Protein AF-A0A101M9Q7-F1 (afdb_monomer_lite)

Foldseek 3Di:
DVLVCQCVFFDAQQAGFPDGPVCVVVVDDGKAALLVLLVSLVVCLVVVVPVSVCSHCCRHVVLQCDPPRPLHDVADKGIAHSNRHQDPPPPIRSHDPSNCSCVVCCCCRPVND

pLDDT: mean 95.84, std 3.24, range [70.75, 98.31]

Secondary structure (DSSP, 8-state):
--HHHHHHHHEETTEEBSS-GGGGGGT---EE-HHHHHHHHHHHHHTT-HHHHHHHIIIIIHHHH-TTSTT--SS--S-EETTSSBTTGGG--SS-GGG-HHHHHHIIIII--

Sequence (113 aa):
MVMSALSRELFVPAGALAFSNTSVSAGFTQIISPFASGYHLKAAFYSNDSQTAKHLLYSMWNSMSDPHNANYTGCFWETLTSDGLPGLGDGTSMCHAWSSGPTAELSRNVLGI

InterPro domains:
  IPR008928 Six-hairpin glycosidase superfamily [SSF48208] (4-113)
  IPR012341 Six-hairpin glycosidase-like superfamily [G3DSA:1.50.10.10] (2-109)

Radius of gyration: 13.66 Å; chains: 1; bounding box: 29×37×32 Å

Organism: Penicillium freii (NCBI:txid48697)

Structure (mmCIF, N/CA/C/O backbone):
data_AF-A0A101M9Q7-F1
#
_entry.id   AF-A0A101M9Q7-F1
#
loop_
_atom_site.group_PDB
_atom_site.id
_atom_site.type_symbol
_atom_site.label_atom_id
_atom_site.label_alt_id
_atom_site.label_comp_id
_atom_site.label_asym_id
_atom_site.label_entity_id
_atom_site.label_seq_id
_atom_site.pdbx_PDB_ins_code
_atom_site.Cartn_x
_atom_site.Cartn_y
_atom_site.Cartn_z
_atom_site.occupancy
_atom_site.B_iso_or_equiv
_atom_site.auth_seq_id
_atom_site.auth_comp_id
_atom_site.auth_asym_id
_atom_site.auth_atom_id
_atom_site.pdbx_PDB_model_num
ATOM 1 N N . MET A 1 1 ? -11.137 -14.882 12.174 1.00 70.75 1 MET A N 1
ATOM 2 C CA . MET A 1 1 ? -11.273 -16.029 11.249 1.00 70.75 1 MET A CA 1
ATOM 3 C C . MET A 1 1 ? -10.832 -15.649 9.832 1.00 70.75 1 MET A C 1
ATOM 5 O O . MET A 1 1 ? -9.918 -16.297 9.351 1.00 70.75 1 MET A O 1
ATOM 9 N N . VAL A 1 2 ? -11.350 -14.572 9.210 1.00 86.44 2 VAL A N 1
ATOM 10 C CA . VAL A 1 2 ? -10.830 -14.071 7.908 1.00 86.44 2 VAL A CA 1
ATOM 11 C C . VAL A 1 2 ? -9.621 -13.137 8.058 1.00 86.44 2 VAL A C 1
ATOM 13 O O . VAL A 1 2 ? -8.576 -13.444 7.503 1.00 86.44 2 VAL A O 1
ATOM 16 N N . MET A 1 3 ? -9.702 -12.058 8.853 1.00 86.06 3 MET A N 1
ATOM 17 C CA . MET A 1 3 ? -8.572 -11.114 9.028 1.00 86.06 3 MET A CA 1
ATOM 18 C C . MET A 1 3 ? -7.295 -11.818 9.507 1.00 86.06 3 MET A C 1
ATOM 20 O O . MET A 1 3 ? -6.238 -11.676 8.912 1.00 86.06 3 MET A O 1
ATOM 24 N N . SER A 1 4 ? -7.430 -12.710 10.492 1.00 87.50 4 SER A N 1
ATOM 25 C CA . SER A 1 4 ? -6.341 -13.566 10.977 1.00 87.50 4 SER A CA 1
ATOM 26 C C . SER A 1 4 ? -5.705 -14.445 9.892 1.00 87.50 4 SER A C 1
ATOM 28 O O . SER A 1 4 ? -4.519 -14.745 9.969 1.00 87.50 4 SER A O 1
ATOM 30 N N . ALA A 1 5 ? -6.485 -14.898 8.905 1.00 93.81 5 ALA A N 1
ATOM 31 C CA . ALA A 1 5 ? -5.953 -15.659 7.780 1.00 93.81 5 ALA A CA 1
ATOM 32 C C . ALA A 1 5 ? -5.227 -14.735 6.794 1.00 93.81 5 ALA A C 1
ATOM 34 O O . ALA A 1 5 ? -4.135 -15.076 6.364 1.00 93.81 5 ALA A O 1
ATOM 35 N N . LEU A 1 6 ? -5.770 -13.547 6.501 1.00 94.44 6 LEU A N 1
ATOM 36 C CA . LEU A 1 6 ? -5.095 -12.561 5.650 1.00 94.44 6 LEU A CA 1
ATOM 37 C C . LEU A 1 6 ? -3.734 -12.162 6.232 1.00 94.44 6 LEU A C 1
ATOM 39 O O . LEU A 1 6 ? -2.739 -12.202 5.517 1.00 94.44 6 LEU A O 1
ATOM 43 N N . SER A 1 7 ? -3.660 -11.857 7.531 1.00 93.69 7 SER A N 1
ATOM 44 C CA . SER A 1 7 ? -2.389 -11.529 8.185 1.00 93.69 7 SER A CA 1
ATOM 45 C C . SER A 1 7 ? -1.391 -12.685 8.122 1.00 93.69 7 SER A C 1
ATOM 47 O O . SER A 1 7 ? -0.207 -12.461 7.909 1.00 93.69 7 SER A O 1
ATOM 49 N N . ARG A 1 8 ? -1.850 -13.931 8.286 1.00 94.69 8 ARG A N 1
ATOM 50 C CA . ARG A 1 8 ? -0.969 -15.105 8.266 1.00 94.69 8 ARG A CA 1
ATOM 51 C C . ARG A 1 8 ? -0.461 -15.448 6.866 1.00 94.69 8 ARG A C 1
ATOM 53 O O . ARG A 1 8 ? 0.688 -15.841 6.726 1.00 94.69 8 ARG A O 1
ATOM 60 N N . GLU A 1 9 ? -1.326 -15.360 5.861 1.00 96.12 9 GLU A N 1
ATOM 61 C CA . GLU A 1 9 ? -1.046 -15.872 4.514 1.00 96.12 9 GLU A CA 1
ATOM 62 C C . GLU A 1 9 ? -0.496 -14.808 3.558 1.00 96.12 9 GLU A C 1
ATOM 64 O O . GLU A 1 9 ? 0.116 -15.163 2.551 1.00 96.12 9 GLU A O 1
ATOM 69 N N . LEU A 1 10 ? -0.754 -13.521 3.825 1.00 97.38 10 LEU A N 1
ATOM 70 C CA . LEU A 1 10 ? -0.456 -12.435 2.886 1.00 97.38 10 LEU A CA 1
ATOM 71 C C . LEU A 1 10 ? 0.592 -11.449 3.395 1.00 97.38 10 LEU A C 1
ATOM 73 O O . LEU A 1 10 ? 1.175 -10.741 2.575 1.00 97.38 10 LEU A O 1
ATOM 77 N N . PHE A 1 11 ? 0.818 -11.339 4.709 1.00 97.19 11 PHE A N 1
ATOM 78 C CA . PHE A 1 11 ? 1.767 -10.349 5.215 1.00 97.19 11 PHE A CA 1
ATOM 79 C C . PHE A 1 11 ? 3.199 -10.697 4.828 1.00 97.19 11 PHE A C 1
ATOM 81 O O . PHE A 1 11 ? 3.681 -11.813 5.015 1.00 97.19 11 PHE A O 1
ATOM 88 N N . VAL A 1 12 ? 3.882 -9.673 4.341 1.00 96.62 12 VAL A N 1
ATOM 89 C CA . VAL A 1 12 ? 5.309 -9.647 4.038 1.00 96.62 12 VAL A CA 1
ATOM 90 C C . VAL A 1 12 ? 5.904 -8.380 4.659 1.00 96.62 12 VAL A C 1
ATOM 92 O O . VAL A 1 12 ? 5.149 -7.462 4.996 1.00 96.62 12 VAL A O 1
ATOM 95 N N . PRO A 1 13 ? 7.235 -8.276 4.827 1.00 96.62 13 PRO A N 1
ATOM 96 C CA . PRO A 1 13 ? 7.845 -7.102 5.454 1.00 96.62 13 PRO A CA 1
ATOM 97 C C . PRO A 1 13 ? 7.464 -5.766 4.803 1.00 96.62 13 PRO A C 1
ATOM 99 O O . PRO A 1 13 ? 7.358 -4.767 5.507 1.00 96.62 13 PRO A O 1
ATOM 102 N N . ALA A 1 14 ? 7.218 -5.755 3.489 1.00 96.69 14 ALA A N 1
ATOM 103 C CA . ALA A 1 14 ? 6.846 -4.560 2.733 1.00 96.69 14 ALA A CA 1
ATOM 104 C C . ALA A 1 14 ? 5.327 -4.318 2.607 1.00 96.69 14 ALA A C 1
ATOM 106 O O . ALA A 1 14 ? 4.919 -3.383 1.919 1.00 96.69 14 ALA A O 1
ATOM 107 N N . GLY A 1 15 ? 4.464 -5.150 3.206 1.00 97.06 15 GLY A N 1
ATOM 108 C CA . GLY A 1 15 ? 3.012 -4.982 3.080 1.00 97.06 15 GLY A CA 1
ATOM 109 C C . GLY A 1 15 ? 2.202 -6.267 3.159 1.00 97.06 15 GLY A C 1
ATOM 110 O O . GLY A 1 15 ? 2.432 -7.134 4.004 1.00 97.06 15 GLY A O 1
ATOM 111 N N . ALA A 1 16 ? 1.207 -6.363 2.278 1.00 97.62 16 ALA A N 1
ATOM 112 C CA . ALA A 1 16 ? 0.370 -7.541 2.111 1.00 97.62 16 ALA A CA 1
ATOM 113 C C . ALA A 1 16 ? 0.250 -7.896 0.626 1.00 97.62 16 ALA A C 1
ATOM 115 O O . ALA A 1 16 ? -0.077 -7.046 -0.205 1.00 97.62 16 ALA A O 1
ATOM 116 N N . LEU A 1 17 ? 0.511 -9.156 0.299 1.00 97.88 17 LEU A N 1
ATOM 117 C CA . LEU A 1 17 ? 0.364 -9.688 -1.048 1.00 97.88 17 LEU A CA 1
ATOM 118 C C . LEU A 1 17 ? -1.107 -9.669 -1.481 1.00 97.88 17 LEU A C 1
ATOM 120 O O . LEU A 1 17 ? -2.012 -9.890 -0.676 1.00 97.88 17 LEU A O 1
ATOM 124 N N . ALA A 1 18 ? -1.348 -9.448 -2.772 1.00 96.88 18 ALA A N 1
ATOM 125 C CA . ALA A 1 18 ? -2.686 -9.522 -3.357 1.00 96.88 18 ALA A CA 1
ATOM 126 C C . ALA A 1 18 ? -3.246 -10.957 -3.340 1.00 96.88 18 ALA A C 1
ATOM 128 O O . ALA A 1 18 ? -4.456 -11.155 -3.233 1.00 96.88 18 ALA A O 1
ATOM 129 N N . PHE A 1 19 ? -2.359 -11.953 -3.420 1.00 96.69 19 PHE A N 1
ATOM 130 C CA . PHE A 1 19 ? -2.676 -13.378 -3.400 1.00 96.69 19 PHE A CA 1
ATOM 131 C C . PHE A 1 19 ? -1.662 -14.122 -2.529 1.00 96.69 19 PHE A C 1
ATOM 133 O O . PHE A 1 19 ? -0.510 -13.712 -2.441 1.00 96.69 19 PHE A O 1
ATOM 140 N N . SER A 1 20 ? -2.067 -15.228 -1.903 1.00 95.31 20 SER A N 1
ATOM 141 C CA . SER A 1 20 ? -1.158 -16.050 -1.098 1.00 95.31 20 SER A CA 1
ATOM 142 C C . SER A 1 20 ? -0.084 -16.721 -1.956 1.00 95.31 20 SER A C 1
ATOM 144 O O . SER A 1 20 ? -0.273 -16.962 -3.151 1.00 95.31 20 SER A O 1
ATOM 146 N N . ASN A 1 21 ? 1.020 -17.119 -1.323 1.00 94.50 21 ASN A N 1
ATOM 147 C CA . ASN A 1 21 ? 2.103 -17.860 -1.983 1.00 94.50 21 ASN A CA 1
ATOM 148 C C . ASN A 1 21 ? 1.626 -19.170 -2.638 1.00 94.50 21 ASN A C 1
ATOM 150 O O . ASN A 1 21 ? 2.160 -19.598 -3.658 1.00 94.50 21 ASN A O 1
ATOM 154 N N . THR A 1 22 ? 0.587 -19.804 -2.091 1.00 94.81 22 THR A N 1
ATOM 155 C CA . THR A 1 22 ? -0.005 -21.025 -2.661 1.00 94.81 22 THR A CA 1
ATOM 156 C C . THR A 1 22 ? -0.628 -20.798 -4.044 1.00 94.81 22 THR A C 1
ATOM 158 O O . THR A 1 22 ? -0.623 -21.707 -4.878 1.00 94.81 22 THR A O 1
ATOM 161 N N . SER A 1 23 ? -1.085 -19.576 -4.332 1.00 95.69 23 SER A N 1
ATOM 162 C CA . SER A 1 23 ? -1.703 -19.201 -5.609 1.00 95.69 23 SER A CA 1
ATOM 163 C C . SER A 1 23 ? -0.705 -19.089 -6.765 1.00 95.69 23 SER A C 1
ATOM 165 O O . SER A 1 23 ? -1.123 -19.056 -7.920 1.00 95.69 23 SER A O 1
ATOM 167 N N . VAL A 1 24 ? 0.608 -19.101 -6.499 1.00 95.12 24 VAL A N 1
ATOM 168 C CA . VAL A 1 24 ? 1.639 -19.124 -7.556 1.00 95.12 24 VAL A CA 1
ATOM 169 C C . VAL A 1 24 ? 1.474 -20.340 -8.464 1.00 95.12 24 VAL A C 1
ATOM 171 O O . VAL A 1 24 ? 1.590 -20.225 -9.680 1.00 95.12 24 VAL A O 1
ATOM 174 N N . SER A 1 25 ? 1.124 -21.496 -7.889 1.00 96.19 25 SER A N 1
ATOM 175 C CA . SER A 1 25 ? 0.868 -22.729 -8.648 1.00 96.19 25 SER A CA 1
ATOM 176 C C . SER A 1 25 ? -0.290 -22.605 -9.650 1.00 96.19 25 SER A C 1
ATOM 178 O O . SER A 1 25 ? -0.334 -23.341 -10.631 1.00 96.19 25 SER A O 1
ATOM 180 N N . ALA A 1 26 ? -1.193 -21.645 -9.428 1.00 96.19 26 ALA A N 1
ATOM 181 C CA . ALA A 1 26 ? -2.315 -21.313 -10.300 1.00 96.19 26 ALA A CA 1
ATOM 182 C C . ALA A 1 26 ? -2.029 -20.111 -11.227 1.00 96.19 26 ALA A C 1
ATOM 184 O O . ALA A 1 26 ? -2.941 -19.624 -11.890 1.00 96.19 26 ALA A O 1
ATOM 185 N N . GLY A 1 27 ? -0.782 -19.626 -11.285 1.00 96.25 27 GLY A N 1
ATOM 186 C CA . GLY A 1 27 ? -0.356 -18.551 -12.186 1.00 96.25 27 GLY A CA 1
ATOM 187 C C . GLY A 1 27 ? -0.499 -17.131 -11.632 1.00 96.25 27 GLY A C 1
ATOM 188 O O . GLY A 1 27 ? -0.294 -16.173 -12.373 1.00 96.25 27 GLY A O 1
ATOM 189 N N . PHE A 1 28 ? -0.826 -16.964 -10.347 1.00 95.38 28 PHE A N 1
ATOM 190 C CA . PHE A 1 28 ? -0.904 -15.637 -9.731 1.00 95.38 28 PHE A CA 1
ATOM 191 C C . PHE A 1 28 ? 0.482 -15.078 -9.400 1.00 95.38 28 PHE A C 1
ATOM 193 O O . PHE A 1 28 ? 1.327 -15.757 -8.813 1.00 95.38 28 PHE A O 1
ATOM 200 N N . THR A 1 29 ? 0.691 -13.804 -9.724 1.00 93.19 29 THR A N 1
ATOM 201 C CA . THR A 1 29 ? 1.931 -13.084 -9.422 1.00 93.19 29 THR A CA 1
ATOM 202 C C . THR A 1 29 ? 1.984 -12.651 -7.956 1.00 93.19 29 THR A C 1
ATOM 204 O O . THR A 1 29 ? 0.986 -12.206 -7.3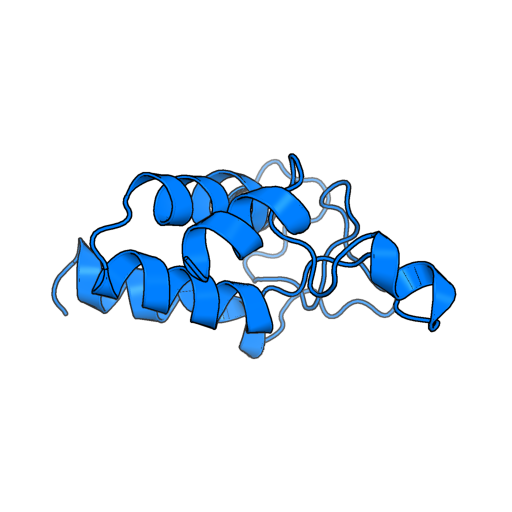87 1.00 93.19 29 THR A O 1
ATOM 207 N N . GLN A 1 30 ? 3.172 -12.734 -7.355 1.00 95.69 30 GLN A N 1
ATOM 208 C CA . GLN A 1 30 ? 3.435 -12.265 -5.994 1.00 95.69 30 GLN A CA 1
ATOM 209 C C . GLN A 1 30 ? 3.745 -10.768 -5.988 1.00 95.69 30 GLN A C 1
ATOM 211 O O . GLN A 1 30 ? 4.898 -10.345 -5.998 1.00 95.69 30 GLN A O 1
ATOM 216 N N . ILE A 1 31 ? 2.679 -9.974 -5.998 1.00 96.94 31 ILE A N 1
ATOM 217 C CA . ILE A 1 31 ? 2.732 -8.517 -5.892 1.00 96.94 31 ILE A CA 1
ATOM 218 C C . ILE A 1 31 ? 1.874 -8.037 -4.730 1.00 96.94 31 ILE A C 1
ATOM 220 O O . ILE A 1 31 ? 0.890 -8.667 -4.339 1.00 96.94 31 ILE A O 1
ATOM 224 N N . ILE A 1 32 ? 2.233 -6.879 -4.206 1.00 98.31 32 ILE A N 1
ATOM 225 C CA . ILE A 1 32 ? 1.456 -6.111 -3.248 1.00 98.31 32 ILE A CA 1
ATOM 226 C C . ILE A 1 32 ? 0.543 -5.169 -4.038 1.00 98.31 32 ILE A C 1
ATOM 228 O O . ILE A 1 32 ? 0.997 -4.429 -4.914 1.00 98.31 32 ILE A O 1
ATOM 232 N N . SER A 1 33 ? -0.753 -5.188 -3.720 1.00 97.81 33 SER A N 1
ATOM 233 C CA . SER A 1 33 ? -1.758 -4.320 -4.342 1.00 97.81 33 SER A CA 1
ATOM 234 C C . SER A 1 33 ? -2.279 -3.303 -3.324 1.00 97.81 33 SER A C 1
ATOM 236 O O . SER A 1 33 ? -3.081 -3.669 -2.461 1.00 97.81 33 SER A O 1
ATOM 238 N N . PRO A 1 34 ? -1.893 -2.018 -3.425 1.00 98.12 34 PRO A N 1
ATOM 239 C CA . PRO A 1 34 ? -2.466 -0.958 -2.600 1.00 98.12 34 PRO A CA 1
ATOM 240 C C . PRO A 1 34 ? -3.990 -0.839 -2.715 1.00 98.12 34 PRO A C 1
ATOM 242 O O . PRO A 1 34 ? -4.638 -0.460 -1.742 1.00 98.12 34 PRO A O 1
ATOM 245 N N . PHE A 1 35 ? -4.574 -1.222 -3.857 1.00 97.75 35 PHE A N 1
ATOM 246 C CA . PHE A 1 35 ? -6.026 -1.289 -4.034 1.00 97.75 35 PHE A CA 1
ATOM 247 C C . PHE A 1 35 ? -6.672 -2.313 -3.090 1.00 97.75 35 PHE A C 1
ATOM 249 O O . PHE A 1 35 ? -7.535 -1.957 -2.286 1.00 97.75 35 PHE A O 1
ATOM 256 N N . ALA A 1 36 ? -6.225 -3.574 -3.124 1.00 97.44 36 ALA A N 1
ATOM 257 C CA . ALA A 1 36 ? -6.739 -4.613 -2.228 1.00 97.44 36 ALA A CA 1
ATOM 258 C C . ALA A 1 36 ? -6.431 -4.291 -0.755 1.00 97.44 36 ALA A C 1
ATOM 260 O O . ALA A 1 36 ? -7.300 -4.398 0.116 1.00 97.44 36 ALA A O 1
ATOM 261 N N . SER A 1 37 ? -5.214 -3.815 -0.484 1.00 97.69 37 SER A N 1
ATOM 262 C CA . SER A 1 37 ? -4.786 -3.385 0.847 1.00 97.69 37 SER A CA 1
ATOM 263 C C . SER A 1 37 ? -5.599 -2.205 1.379 1.00 97.69 37 SER A C 1
ATOM 265 O O . SER A 1 37 ? -5.794 -2.117 2.586 1.00 97.69 37 SER A O 1
ATOM 267 N N . GLY A 1 38 ? -6.128 -1.324 0.524 1.00 97.88 38 GLY A N 1
ATOM 268 C CA . GLY A 1 38 ? -7.033 -0.245 0.929 1.00 97.88 38 GLY A CA 1
ATOM 269 C C . GLY A 1 38 ? -8.318 -0.774 1.571 1.00 97.88 38 GLY A C 1
ATOM 270 O O . GLY A 1 38 ? -8.719 -0.309 2.638 1.00 97.88 38 GLY A O 1
ATOM 271 N N . TYR A 1 39 ? -8.923 -1.812 0.988 1.00 97.31 39 TYR A N 1
ATOM 272 C CA . TYR A 1 39 ? -10.073 -2.485 1.602 1.00 97.31 39 TYR A CA 1
ATOM 273 C C . TYR A 1 39 ? -9.690 -3.250 2.870 1.00 97.31 39 TYR A C 1
ATOM 275 O O . TYR A 1 39 ? -10.462 -3.260 3.829 1.00 97.31 39 TYR A O 1
ATOM 283 N N . HIS A 1 40 ? -8.500 -3.854 2.906 1.00 97.25 40 HIS A N 1
ATOM 284 C CA . HIS A 1 40 ? -7.994 -4.511 4.111 1.00 97.25 40 HIS A CA 1
ATOM 285 C C . HIS A 1 40 ? -7.796 -3.503 5.256 1.00 97.25 40 HIS A C 1
ATOM 287 O O . HIS A 1 40 ? -8.224 -3.759 6.379 1.00 97.25 40 HIS A O 1
ATOM 293 N N . LEU A 1 41 ? -7.242 -2.324 4.963 1.00 98.06 41 LEU A N 1
ATOM 294 C CA . LEU A 1 41 ? -7.081 -1.228 5.916 1.00 98.06 41 LEU A CA 1
ATOM 295 C C . LEU A 1 41 ? -8.436 -0.749 6.447 1.00 98.06 41 LEU A C 1
ATOM 297 O O . LEU A 1 41 ? -8.613 -0.621 7.657 1.00 98.06 41 LEU A O 1
ATOM 301 N N . LYS A 1 42 ? -9.412 -0.551 5.557 1.00 97.56 42 LYS A N 1
ATOM 302 C CA . LYS A 1 42 ? -10.782 -0.197 5.939 1.00 97.56 42 LYS A CA 1
ATOM 303 C C . LYS A 1 42 ? -11.410 -1.239 6.867 1.00 97.56 42 LYS A C 1
ATOM 305 O O . LYS A 1 42 ? -12.029 -0.885 7.869 1.00 97.56 42 LYS A O 1
ATOM 310 N N . ALA A 1 43 ? -11.246 -2.526 6.552 1.00 96.81 43 ALA A N 1
ATOM 311 C CA . ALA A 1 43 ? -11.738 -3.614 7.392 1.00 96.81 43 ALA A CA 1
ATOM 312 C C . ALA A 1 43 ? -11.063 -3.614 8.771 1.00 96.81 43 ALA A C 1
ATOM 314 O O . ALA A 1 43 ? -11.751 -3.772 9.776 1.00 96.81 43 ALA A O 1
ATOM 315 N N . ALA A 1 44 ? -9.751 -3.367 8.821 1.00 97.19 44 ALA A N 1
ATOM 316 C CA . ALA A 1 44 ? -8.996 -3.278 10.064 1.00 97.19 44 ALA A CA 1
ATOM 317 C C . ALA A 1 44 ? -9.478 -2.125 10.955 1.00 97.19 44 ALA A C 1
ATOM 319 O O . ALA A 1 44 ? -9.690 -2.332 12.149 1.00 97.19 44 ALA A O 1
ATOM 320 N N . PHE A 1 45 ? -9.727 -0.939 10.386 1.00 97.44 45 PHE A N 1
ATOM 321 C CA . PHE A 1 45 ? -10.339 0.165 11.131 1.00 97.44 45 PHE A CA 1
ATOM 322 C C . PHE A 1 45 ? -11.732 -0.201 11.648 1.00 97.44 45 PHE A C 1
ATOM 324 O O . PHE A 1 45 ? -12.000 -0.042 12.836 1.00 97.44 45 PHE A O 1
ATOM 331 N N . TYR A 1 46 ? -12.592 -0.765 10.795 1.00 96.56 46 TYR A N 1
ATOM 332 C CA . TYR A 1 46 ? -13.948 -1.161 11.184 1.00 96.56 46 TYR A CA 1
ATOM 333 C C . TYR A 1 46 ? -13.971 -2.196 12.321 1.00 96.56 46 TYR A C 1
ATOM 335 O O . TYR A 1 46 ? -14.841 -2.148 13.188 1.00 96.56 46 TYR A O 1
ATOM 343 N N . SER A 1 47 ? -13.012 -3.126 12.344 1.00 95.81 47 SER A N 1
ATOM 344 C CA . SER A 1 47 ? -12.904 -4.153 13.384 1.00 95.81 47 SER A CA 1
ATOM 345 C C . SER A 1 47 ? -12.041 -3.752 14.584 1.00 95.81 47 SER A C 1
ATOM 347 O O . SER A 1 47 ? -11.748 -4.613 15.413 1.00 95.81 47 SER A O 1
ATOM 349 N N . ASN A 1 48 ? -11.602 -2.492 14.683 1.00 95.69 48 ASN A N 1
ATOM 350 C CA . ASN A 1 48 ? -10.648 -2.016 15.695 1.00 95.69 48 ASN A CA 1
ATOM 351 C C . ASN A 1 48 ? -9.334 -2.832 15.753 1.00 95.69 48 ASN A C 1
ATOM 353 O O . ASN A 1 48 ? -8.699 -2.945 16.804 1.00 95.69 48 ASN A O 1
ATOM 357 N N . ASP A 1 49 ? -8.898 -3.395 14.624 1.00 96.44 49 ASP A N 1
ATOM 358 C CA . ASP A 1 49 ? -7.635 -4.126 14.508 1.00 96.44 49 ASP A CA 1
ATOM 359 C C . ASP A 1 49 ? -6.476 -3.156 14.243 1.00 96.44 49 ASP A C 1
ATOM 361 O O . ASP A 1 49 ? -6.002 -2.956 13.120 1.00 96.44 49 ASP A O 1
ATOM 365 N N . SER A 1 50 ? -6.012 -2.536 15.327 1.00 96.44 50 SER A N 1
ATOM 366 C CA . SER A 1 50 ? -4.904 -1.581 15.269 1.00 96.44 50 SER A CA 1
ATOM 367 C C . SER A 1 50 ? -3.587 -2.194 14.779 1.00 96.44 50 SER A C 1
ATOM 369 O O . SER A 1 50 ? -2.757 -1.465 14.239 1.00 96.44 50 SER A O 1
ATOM 371 N N . GLN A 1 51 ? -3.377 -3.505 14.942 1.00 96.56 51 GLN A N 1
ATOM 372 C CA . GLN A 1 51 ? -2.130 -4.156 14.537 1.00 96.56 51 GLN A CA 1
ATOM 373 C C . GLN A 1 51 ? -2.069 -4.296 13.019 1.00 96.56 51 GLN A C 1
ATOM 375 O O . GLN A 1 51 ? -1.084 -3.885 12.408 1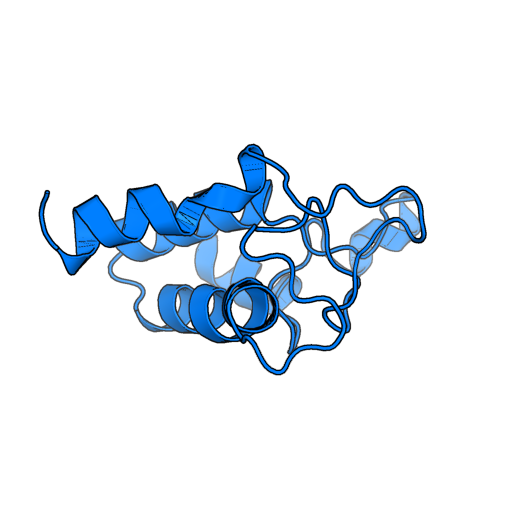.00 96.56 51 GLN A O 1
ATOM 380 N N . THR A 1 52 ? -3.150 -4.773 12.400 1.00 97.44 52 THR A N 1
ATOM 381 C CA . THR A 1 52 ? -3.265 -4.836 10.937 1.00 97.44 52 THR A CA 1
ATOM 382 C C . THR A 1 52 ? -3.195 -3.444 10.312 1.00 97.44 52 THR A C 1
ATOM 384 O O . THR A 1 52 ? -2.456 -3.246 9.347 1.00 97.44 52 THR A O 1
ATOM 387 N N . ALA A 1 53 ? -3.900 -2.457 10.879 1.00 97.81 53 ALA A N 1
ATOM 388 C CA . ALA A 1 53 ? -3.867 -1.088 10.363 1.00 97.81 53 ALA A CA 1
ATOM 389 C C . ALA A 1 53 ? -2.442 -0.506 10.379 1.00 97.81 53 ALA A C 1
ATOM 391 O O . ALA A 1 53 ? -1.978 0.028 9.371 1.00 97.81 53 ALA A O 1
ATOM 392 N N . LYS A 1 54 ? -1.719 -0.667 11.496 1.00 97.56 54 LYS A N 1
ATOM 393 C CA . LYS A 1 54 ? -0.319 -0.237 11.616 1.00 97.56 54 LYS A CA 1
ATOM 394 C C . LYS A 1 54 ? 0.593 -0.981 10.654 1.00 97.56 54 LYS A C 1
ATOM 396 O O . LYS A 1 54 ? 1.399 -0.329 10.000 1.00 97.56 54 LYS A O 1
ATOM 401 N N . HIS A 1 55 ? 0.461 -2.306 10.550 1.00 97.81 55 HIS A N 1
ATOM 402 C CA . HIS A 1 55 ? 1.262 -3.102 9.621 1.00 97.81 55 HIS A CA 1
ATOM 403 C C . HIS A 1 55 ? 1.143 -2.538 8.209 1.00 97.81 55 HIS A C 1
ATOM 405 O O . HIS A 1 55 ? 2.150 -2.147 7.635 1.00 97.81 55 HIS A O 1
ATOM 411 N N . LEU A 1 56 ? -0.075 -2.398 7.680 1.00 97.94 56 LEU A N 1
ATOM 412 C CA . LEU A 1 56 ? -0.285 -1.925 6.310 1.00 97.94 56 LEU A CA 1
ATOM 413 C C . LEU A 1 56 ? 0.225 -0.489 6.095 1.00 97.94 56 LEU A C 1
ATOM 415 O O . LEU A 1 56 ? 0.923 -0.230 5.115 1.00 97.94 56 LEU A O 1
ATOM 419 N N . LEU A 1 57 ? -0.087 0.439 7.009 1.00 98.12 57 LEU A N 1
ATOM 420 C CA . LEU A 1 57 ? 0.338 1.841 6.910 1.00 98.12 57 LEU A CA 1
ATOM 421 C C . LEU A 1 57 ? 1.865 1.988 6.951 1.00 98.12 57 LEU A C 1
ATOM 423 O O . LEU A 1 57 ? 2.429 2.687 6.111 1.00 98.12 57 LEU A O 1
ATOM 427 N N . TYR A 1 58 ? 2.532 1.309 7.888 1.00 97.19 58 TYR A N 1
ATOM 428 C CA . TYR A 1 58 ? 3.967 1.485 8.120 1.00 97.19 58 TYR A CA 1
ATOM 429 C C . TYR A 1 58 ? 4.871 0.613 7.245 1.00 97.19 58 TYR A C 1
ATOM 431 O O . TYR A 1 58 ? 6.036 0.962 7.074 1.00 97.19 58 TYR A O 1
ATOM 439 N N . SER A 1 59 ? 4.370 -0.488 6.680 1.00 96.50 59 SER A N 1
ATOM 440 C CA . SER A 1 59 ? 5.159 -1.327 5.763 1.00 96.50 59 SER A CA 1
ATOM 441 C C . SER A 1 59 ? 4.990 -0.923 4.300 1.00 96.50 59 SER A C 1
ATOM 443 O O . SER A 1 59 ? 5.983 -0.778 3.594 1.00 96.50 59 SER A O 1
ATOM 445 N N . MET A 1 60 ? 3.749 -0.701 3.851 1.00 96.56 60 MET A N 1
ATOM 446 C CA . MET A 1 60 ? 3.448 -0.501 2.432 1.00 96.56 60 MET A CA 1
ATOM 447 C C . MET A 1 60 ? 3.384 0.975 2.049 1.00 96.56 60 MET A C 1
ATOM 44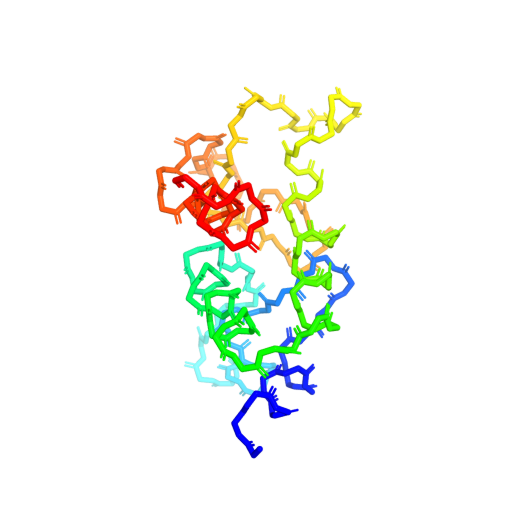9 O O . MET A 1 60 ? 4.054 1.397 1.115 1.00 96.56 60 MET A O 1
ATOM 453 N N . TRP A 1 61 ? 2.564 1.777 2.734 1.00 97.81 61 TRP A N 1
ATOM 454 C CA . TRP A 1 61 ? 2.393 3.183 2.343 1.00 97.81 61 TRP A CA 1
ATOM 455 C C . TRP A 1 61 ? 3.537 4.081 2.795 1.00 97.81 61 TRP A C 1
ATOM 457 O O . TRP A 1 61 ? 3.844 5.046 2.099 1.00 97.81 61 TRP A O 1
ATOM 467 N N . ASN A 1 62 ? 4.207 3.731 3.895 1.00 94.88 62 ASN A N 1
ATOM 468 C CA . ASN A 1 62 ? 5.357 4.479 4.392 1.00 94.88 62 ASN A CA 1
ATOM 469 C C . ASN A 1 62 ? 6.477 4.607 3.350 1.00 94.88 62 ASN A C 1
ATOM 471 O O . ASN A 1 62 ? 7.022 5.694 3.184 1.00 94.88 62 ASN A O 1
ATOM 475 N N . SER A 1 63 ? 6.784 3.536 2.607 1.00 91.19 63 SER A N 1
ATOM 476 C CA . SER A 1 63 ? 7.834 3.570 1.580 1.00 91.19 63 SER A CA 1
ATOM 477 C C . SER A 1 63 ? 7.512 4.563 0.459 1.00 91.19 63 SER A C 1
ATOM 479 O O . SER A 1 63 ? 8.413 5.234 -0.033 1.00 91.19 63 SER A O 1
ATOM 481 N N . MET A 1 64 ? 6.235 4.701 0.097 1.00 96.19 64 MET A N 1
ATOM 482 C CA . MET A 1 64 ? 5.773 5.633 -0.934 1.00 96.19 64 MET A CA 1
ATOM 483 C C . MET A 1 64 ? 5.688 7.080 -0.429 1.00 96.19 64 MET A C 1
ATOM 485 O O . MET A 1 64 ? 5.773 8.010 -1.226 1.00 96.19 64 MET A O 1
ATOM 489 N N . SER A 1 65 ? 5.517 7.280 0.883 1.00 95.44 65 SER A N 1
ATOM 490 C CA . SER A 1 65 ? 5.424 8.608 1.501 1.00 95.44 65 SER A CA 1
ATOM 491 C C . SER A 1 65 ? 6.749 9.162 2.029 1.00 95.44 65 SER A C 1
ATOM 493 O O . SER A 1 65 ? 6.779 10.324 2.424 1.00 95.44 65 SER A O 1
ATOM 495 N N . ASP A 1 66 ? 7.817 8.362 2.075 1.00 95.44 66 ASP A N 1
ATOM 496 C CA . ASP A 1 66 ? 9.133 8.792 2.556 1.00 95.44 66 ASP A CA 1
ATOM 497 C C . ASP A 1 66 ? 9.887 9.593 1.477 1.00 95.44 66 ASP A C 1
ATOM 499 O O . ASP A 1 66 ? 10.273 9.011 0.458 1.00 95.44 66 ASP A O 1
ATOM 503 N N . PRO A 1 67 ? 10.170 10.895 1.693 1.00 97.12 67 PRO A N 1
ATOM 504 C CA . PRO A 1 67 ? 10.915 11.719 0.741 1.00 97.12 67 PRO A CA 1
ATOM 505 C C . PRO A 1 67 ? 12.355 11.257 0.481 1.00 97.12 67 PRO A C 1
ATOM 507 O O . PRO A 1 67 ? 12.966 11.712 -0.484 1.00 97.12 67 PRO A O 1
ATOM 510 N N . HIS A 1 68 ? 12.915 10.388 1.329 1.00 96.50 68 HIS A N 1
ATOM 511 C CA . HIS A 1 68 ? 14.253 9.821 1.141 1.00 96.50 68 HIS A CA 1
ATOM 512 C C . HIS A 1 68 ? 14.248 8.533 0.310 1.00 96.50 68 HIS A C 1
ATOM 514 O O . HIS A 1 68 ? 15.318 8.020 -0.026 1.00 96.50 68 HIS A O 1
ATOM 520 N N . ASN A 1 69 ? 13.074 7.992 -0.032 1.00 95.00 69 ASN A N 1
ATOM 521 C CA . ASN A 1 69 ? 12.988 6.842 -0.918 1.00 95.00 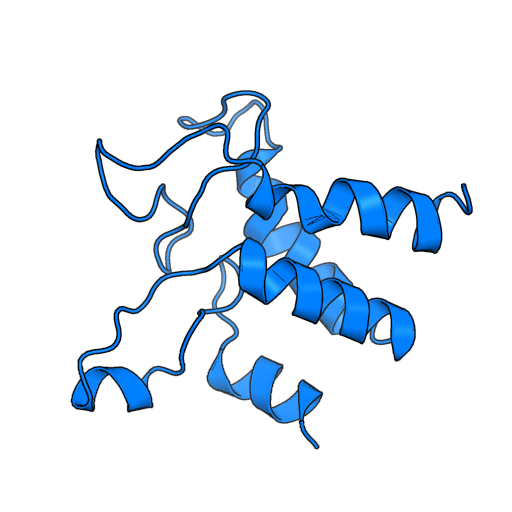69 ASN A CA 1
ATOM 522 C C . ASN A 1 69 ? 13.434 7.243 -2.332 1.00 95.00 69 ASN A C 1
ATOM 524 O O . ASN A 1 69 ? 12.947 8.222 -2.892 1.00 95.00 69 ASN A O 1
ATOM 528 N N . ALA A 1 70 ? 14.321 6.453 -2.943 1.00 95.12 70 ALA A N 1
ATOM 529 C CA . ALA A 1 70 ? 14.805 6.692 -4.305 1.00 95.12 70 ALA A CA 1
ATOM 530 C C . ALA A 1 70 ? 13.676 6.762 -5.353 1.00 95.12 70 ALA A C 1
ATOM 532 O O . ALA A 1 70 ? 13.831 7.415 -6.380 1.00 95.12 70 ALA A O 1
ATOM 533 N N . ASN A 1 71 ? 12.543 6.110 -5.079 1.00 95.38 71 ASN A N 1
ATOM 534 C CA . ASN A 1 71 ? 11.364 6.078 -5.942 1.00 95.38 71 ASN A CA 1
ATOM 535 C C . ASN A 1 71 ? 10.259 7.057 -5.494 1.00 95.38 71 ASN A C 1
ATOM 537 O O . ASN A 1 71 ? 9.116 6.943 -5.939 1.00 95.38 71 ASN A O 1
ATOM 541 N N . TYR A 1 72 ? 10.554 7.993 -4.586 1.00 96.94 72 TYR A N 1
ATOM 542 C CA . TYR A 1 72 ? 9.574 8.959 -4.096 1.00 96.94 72 TYR A CA 1
ATOM 543 C C . TYR A 1 72 ? 9.089 9.892 -5.212 1.00 96.94 72 TYR A C 1
ATOM 545 O O . TYR A 1 72 ? 9.878 10.535 -5.902 1.00 96.94 72 TYR A O 1
ATOM 553 N N . THR A 1 73 ? 7.768 10.008 -5.354 1.00 96.56 73 THR A N 1
ATOM 554 C CA . THR A 1 73 ? 7.120 10.873 -6.357 1.00 96.56 73 THR A CA 1
ATOM 555 C C . THR A 1 73 ? 6.136 11.873 -5.755 1.00 96.56 73 THR A C 1
ATOM 557 O O . THR A 1 73 ? 5.561 12.678 -6.482 1.00 96.56 73 THR A O 1
ATOM 560 N N . GLY A 1 74 ? 5.899 11.820 -4.440 1.00 96.19 74 GLY A N 1
ATOM 561 C CA . GLY A 1 74 ? 4.804 12.549 -3.792 1.00 96.19 74 GLY A CA 1
ATOM 562 C C . GLY A 1 74 ? 3.410 11.965 -4.062 1.00 96.19 74 GLY A C 1
ATOM 563 O O . GLY A 1 74 ? 2.418 12.536 -3.613 1.00 96.19 74 GLY A O 1
ATOM 564 N N . CYS A 1 75 ? 3.321 10.829 -4.761 1.00 96.62 75 CYS A N 1
ATOM 565 C CA . CYS A 1 75 ? 2.094 10.067 -4.966 1.00 96.62 75 CYS A CA 1
ATOM 566 C C . CYS A 1 75 ? 2.254 8.607 -4.507 1.00 96.62 75 CYS A C 1
ATOM 568 O O . CYS A 1 75 ? 3.345 8.148 -4.178 1.00 96.62 75 CYS A O 1
ATOM 570 N N . PHE A 1 76 ? 1.155 7.849 -4.551 1.00 97.75 76 PHE A N 1
ATOM 571 C CA . PHE A 1 76 ? 1.159 6.405 -4.321 1.00 97.75 76 PHE A CA 1
ATOM 572 C C . PHE A 1 76 ? 1.278 5.616 -5.629 1.00 97.75 76 PHE A C 1
ATOM 574 O O . PHE A 1 76 ? 0.701 5.996 -6.648 1.00 97.75 76 PHE A O 1
ATOM 581 N N . TRP A 1 77 ? 2.006 4.504 -5.592 1.00 97.88 77 TRP A N 1
ATOM 582 C CA . TRP A 1 77 ? 2.328 3.669 -6.750 1.00 97.88 77 TRP A CA 1
ATOM 583 C C . TRP A 1 77 ? 1.274 2.591 -6.982 1.00 97.88 77 TRP A C 1
ATOM 585 O O . TRP A 1 77 ? 0.583 2.173 -6.058 1.00 97.88 77 TRP A O 1
ATOM 595 N N . GLU A 1 78 ? 1.151 2.122 -8.217 1.00 98.12 78 GLU A N 1
ATOM 596 C CA . GLU A 1 78 ? 0.116 1.188 -8.660 1.00 98.12 78 GLU A CA 1
ATOM 597 C C . GLU A 1 78 ? 0.170 -0.176 -7.975 1.00 98.12 78 GLU A C 1
ATOM 599 O O . GLU A 1 78 ? -0.861 -0.698 -7.550 1.00 98.12 78 GLU A O 1
ATOM 604 N N . THR A 1 79 ? 1.370 -0.741 -7.882 1.00 97.75 79 THR A N 1
ATOM 605 C CA . THR A 1 79 ? 1.673 -2.018 -7.234 1.00 97.75 79 THR A CA 1
ATOM 606 C C . THR A 1 79 ? 3.089 -1.969 -6.681 1.00 97.75 79 THR A C 1
ATOM 608 O O . THR A 1 79 ? 3.904 -1.140 -7.103 1.00 97.75 79 THR A O 1
ATOM 611 N N . LEU A 1 80 ? 3.389 -2.877 -5.754 1.00 97.81 80 LEU A N 1
ATOM 612 C CA . LEU A 1 80 ? 4.742 -3.079 -5.261 1.00 97.81 80 LEU A CA 1
ATOM 613 C C . LEU A 1 80 ? 5.149 -4.546 -5.426 1.00 97.81 80 LEU A C 1
ATOM 615 O O . LEU A 1 80 ? 4.319 -5.451 -5.354 1.00 97.81 80 LEU A O 1
ATOM 619 N N . THR A 1 81 ? 6.437 -4.798 -5.619 1.00 96.12 81 THR A N 1
ATOM 620 C CA . THR A 1 81 ? 7.030 -6.130 -5.435 1.00 96.12 81 THR A CA 1
ATOM 621 C C . THR A 1 81 ? 6.899 -6.567 -3.971 1.00 96.12 81 THR A C 1
ATOM 623 O O . THR A 1 81 ? 6.689 -5.722 -3.097 1.00 96.12 81 THR A O 1
ATOM 626 N N . SER A 1 82 ? 7.127 -7.847 -3.666 1.00 94.50 82 SER A N 1
ATOM 627 C CA . SER A 1 82 ? 7.221 -8.339 -2.278 1.00 94.50 82 SER A CA 1
ATOM 628 C C . SER A 1 82 ? 8.255 -7.599 -1.417 1.00 94.50 82 SER A C 1
ATOM 630 O O . SER A 1 82 ? 8.110 -7.569 -0.196 1.00 94.50 82 SER A O 1
ATOM 632 N N . ASP A 1 83 ? 9.250 -6.978 -2.055 1.00 92.50 83 ASP A N 1
ATOM 633 C CA . ASP A 1 83 ? 10.341 -6.247 -1.403 1.00 92.50 83 ASP A CA 1
ATOM 634 C C . ASP A 1 83 ? 10.080 -4.731 -1.317 1.00 92.50 83 ASP A C 1
ATOM 636 O O . ASP A 1 83 ? 10.929 -3.971 -0.859 1.00 92.50 83 ASP A O 1
ATOM 640 N N . GLY A 1 84 ? 8.898 -4.266 -1.743 1.00 94.25 84 GLY A N 1
ATOM 641 C CA . GLY A 1 84 ? 8.486 -2.866 -1.607 1.00 94.25 84 GLY A CA 1
ATOM 642 C C . GLY A 1 84 ? 8.989 -1.907 -2.692 1.00 94.25 84 GLY A C 1
ATOM 643 O O . GLY A 1 84 ? 8.870 -0.698 -2.516 1.00 94.25 84 GLY A O 1
ATOM 644 N N . LEU A 1 85 ? 9.527 -2.410 -3.807 1.00 95.12 85 LEU A N 1
ATOM 645 C CA . LEU A 1 85 ? 9.840 -1.627 -5.013 1.00 95.12 85 LEU A CA 1
ATOM 646 C C . LEU A 1 85 ? 8.624 -1.521 -5.955 1.00 95.12 85 LEU A C 1
ATOM 648 O O . LEU A 1 85 ? 7.709 -2.332 -5.820 1.00 95.12 85 LEU A O 1
ATOM 652 N N . PRO A 1 86 ? 8.596 -0.590 -6.930 1.00 96.62 86 PRO A N 1
ATOM 653 C CA . PRO A 1 86 ? 7.561 -0.544 -7.973 1.00 96.62 86 PRO A CA 1
ATOM 654 C C . PRO A 1 86 ? 7.356 -1.900 -8.680 1.00 96.62 86 PRO A C 1
ATOM 656 O O . PRO A 1 86 ? 8.312 -2.527 -9.134 1.00 96.62 86 PRO A O 1
ATOM 659 N N . GLY A 1 87 ? 6.109 -2.383 -8.731 1.00 95.50 87 GLY A N 1
ATOM 660 C CA . GLY A 1 87 ? 5.800 -3.800 -8.983 1.00 95.50 87 GLY A CA 1
ATOM 661 C C . GLY A 1 87 ? 5.722 -4.272 -10.441 1.00 95.50 87 GLY A C 1
ATOM 662 O O . GLY A 1 87 ? 5.714 -5.479 -10.673 1.00 95.50 87 GLY A O 1
ATOM 663 N N . LEU A 1 88 ? 5.672 -3.367 -11.422 1.00 95.56 88 LEU A N 1
ATOM 664 C CA . LEU A 1 88 ? 5.527 -3.668 -12.860 1.00 95.56 88 LEU A CA 1
ATOM 665 C C . LEU A 1 88 ? 6.735 -3.197 -13.692 1.00 95.56 88 LEU A C 1
ATOM 667 O O . LEU A 1 88 ? 6.625 -2.997 -14.903 1.00 95.56 88 LEU A O 1
ATOM 671 N N . GLY A 1 89 ? 7.887 -2.982 -13.047 1.00 92.38 89 GLY A N 1
ATOM 672 C CA . GLY A 1 89 ? 9.064 -2.386 -13.686 1.00 92.38 89 GLY A CA 1
ATOM 673 C C . GLY A 1 89 ? 8.777 -0.969 -14.191 1.00 92.38 89 GLY A C 1
ATOM 674 O O . GLY A 1 89 ? 8.012 -0.233 -13.562 1.00 92.38 89 GLY A O 1
ATOM 675 N N . ASP A 1 90 ? 9.340 -0.612 -15.348 1.00 92.31 90 ASP A N 1
ATOM 676 C CA . ASP A 1 90 ? 9.200 0.719 -15.967 1.00 92.31 90 ASP A CA 1
ATOM 677 C C . ASP A 1 90 ? 7.744 1.102 -16.282 1.00 92.31 90 ASP A C 1
ATOM 679 O O . ASP A 1 90 ? 7.420 2.281 -16.409 1.00 92.31 90 ASP A O 1
ATOM 683 N N . GLY A 1 91 ? 6.852 0.114 -16.397 1.00 95.56 91 GLY A N 1
ATOM 684 C CA . GLY A 1 91 ? 5.426 0.334 -16.634 1.00 95.56 91 GLY A CA 1
ATOM 685 C C . GLY A 1 91 ? 4.621 0.688 -15.382 1.00 95.56 91 GLY A C 1
ATOM 686 O O . GLY A 1 91 ? 3.434 0.979 -15.504 1.00 95.56 91 GLY A O 1
ATOM 687 N N . THR A 1 92 ? 5.219 0.649 -14.187 1.00 97.44 92 THR A N 1
ATOM 688 C CA . THR A 1 92 ? 4.487 0.917 -12.940 1.00 97.44 92 THR A CA 1
ATOM 689 C C . THR A 1 92 ? 4.027 2.368 -12.899 1.00 97.44 92 THR A C 1
ATOM 691 O O . THR A 1 92 ? 4.852 3.283 -12.898 1.00 97.44 92 THR A O 1
ATOM 694 N N . SER A 1 93 ? 2.718 2.610 -12.780 1.00 97.75 93 SER A N 1
ATOM 695 C CA . SER A 1 93 ? 2.255 3.973 -12.527 1.00 97.75 93 SER A CA 1
ATOM 696 C C . SER A 1 93 ? 2.679 4.427 -11.129 1.00 97.75 93 SER A C 1
ATOM 698 O O . SER A 1 93 ? 2.263 3.869 -10.113 1.00 97.75 93 SER A O 1
ATOM 700 N N . MET A 1 94 ? 3.496 5.478 -11.076 1.00 97.31 94 MET A N 1
ATOM 701 C CA . MET A 1 94 ? 4.026 6.047 -9.832 1.00 97.31 94 MET A CA 1
ATOM 702 C C . MET A 1 94 ? 3.093 7.082 -9.186 1.00 97.31 94 MET A C 1
ATOM 704 O O . MET A 1 94 ? 3.452 7.688 -8.178 1.00 97.31 94 MET A O 1
ATOM 708 N N . CYS A 1 95 ? 1.914 7.311 -9.770 1.00 97.50 95 CYS A N 1
ATOM 709 C CA . CYS A 1 95 ? 0.867 8.167 -9.219 1.00 97.50 95 CYS A CA 1
ATOM 710 C C . CYS A 1 95 ? -0.507 7.584 -9.575 1.00 97.50 95 CYS A C 1
ATOM 712 O O . CYS A 1 95 ? -1.202 8.062 -10.471 1.00 97.50 95 CYS A O 1
ATOM 714 N N . HIS A 1 96 ? -0.875 6.494 -8.905 1.00 98.19 96 HIS A N 1
ATOM 715 C CA . HIS A 1 96 ? -2.060 5.712 -9.226 1.00 98.19 96 HIS A CA 1
ATOM 716 C C . HIS A 1 96 ? -3.182 5.936 -8.203 1.00 98.19 96 HIS A C 1
ATOM 718 O O . HIS A 1 96 ? -3.038 5.678 -7.008 1.00 98.19 96 HIS A O 1
ATOM 724 N N . ALA A 1 97 ? -4.343 6.391 -8.683 1.00 96.38 97 ALA A N 1
ATOM 725 C CA . ALA A 1 97 ? -5.448 6.837 -7.833 1.00 96.38 97 ALA A CA 1
ATOM 726 C C . ALA A 1 97 ? -5.988 5.747 -6.892 1.00 96.38 97 ALA A C 1
ATOM 728 O O . ALA A 1 97 ? -6.308 6.031 -5.738 1.00 96.38 97 ALA A O 1
ATOM 729 N N . TRP A 1 98 ? -6.048 4.490 -7.337 1.00 96.94 98 TRP A N 1
ATOM 730 C CA .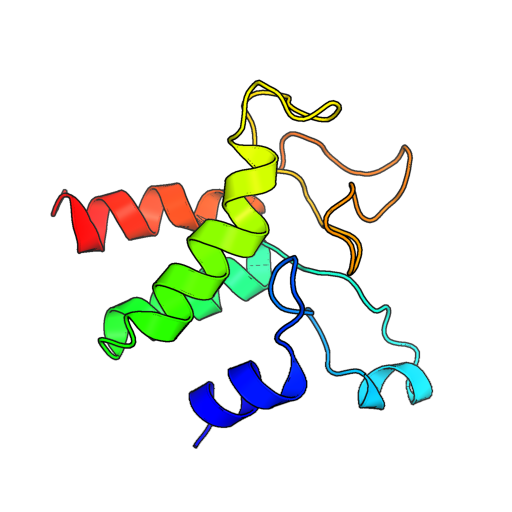 TRP A 1 98 ? -6.539 3.374 -6.522 1.00 96.94 98 TRP A CA 1
ATOM 731 C C . TRP A 1 98 ? -5.665 3.045 -5.302 1.00 96.94 98 TRP A C 1
ATOM 733 O O . TRP A 1 98 ? -6.092 2.305 -4.419 1.00 96.94 98 TRP A O 1
ATOM 743 N N . SER A 1 99 ? -4.466 3.626 -5.219 1.00 97.69 99 SER A N 1
ATOM 744 C CA . SER A 1 99 ? -3.516 3.406 -4.128 1.00 97.69 99 SER A CA 1
ATOM 745 C C . SER A 1 99 ? -3.710 4.395 -2.979 1.00 97.69 99 SER A C 1
ATOM 747 O O . SER A 1 99 ? -3.040 4.290 -1.954 1.00 97.69 99 SER A O 1
ATOM 749 N N . SER A 1 100 ? -4.655 5.330 -3.122 1.00 96.50 100 SER A N 1
ATOM 750 C CA . SER A 1 100 ? -4.956 6.409 -2.172 1.00 96.50 100 SER A CA 1
ATOM 751 C C . SER A 1 100 ? -5.831 6.004 -0.979 1.00 96.50 100 SER A C 1
ATOM 753 O O . SER A 1 100 ? -6.293 6.869 -0.236 1.00 96.50 100 SER A O 1
ATOM 755 N N . GLY A 1 101 ? -6.031 4.702 -0.742 1.00 96.94 101 GLY A N 1
ATOM 756 C CA . GLY A 1 101 ? -6.804 4.177 0.392 1.00 96.94 101 GLY A CA 1
ATOM 757 C C . GLY A 1 101 ? -6.545 4.879 1.741 1.00 96.94 101 GLY A C 1
ATOM 758 O O . GLY A 1 101 ? -7.512 5.291 2.386 1.00 96.94 101 GLY A O 1
ATOM 759 N N . PRO A 1 102 ? -5.284 5.113 2.163 1.00 97.31 102 PRO A N 1
ATOM 760 C CA . PRO A 1 102 ? -4.988 5.757 3.441 1.00 97.31 102 PRO A CA 1
ATOM 761 C C . PRO A 1 102 ? -5.504 7.178 3.538 1.00 97.31 102 PRO A C 1
ATOM 763 O O . PRO A 1 102 ? -5.848 7.604 4.632 1.00 97.31 102 PRO A O 1
ATOM 766 N N . THR A 1 103 ? -5.573 7.915 2.427 1.00 96.06 103 THR A N 1
ATOM 767 C CA . THR A 1 103 ? -6.064 9.293 2.436 1.00 96.06 103 THR A CA 1
ATOM 768 C C . THR A 1 103 ? -7.489 9.331 2.980 1.00 96.06 103 THR A C 1
ATOM 770 O O . THR A 1 103 ? -7.767 10.075 3.913 1.00 96.06 103 THR A O 1
ATOM 773 N N . ALA A 1 104 ? -8.376 8.475 2.466 1.00 95.25 104 ALA A N 1
ATOM 774 C CA . ALA A 1 104 ? -9.757 8.417 2.934 1.00 95.25 104 ALA A CA 1
ATOM 775 C C . ALA A 1 104 ? -9.882 7.797 4.335 1.00 95.25 104 ALA A C 1
ATOM 777 O O . ALA A 1 104 ? -10.649 8.292 5.162 1.00 95.25 104 ALA A O 1
ATOM 778 N N . GLU A 1 105 ? -9.146 6.716 4.609 1.00 97.69 105 GLU A N 1
ATOM 779 C CA . GLU A 1 105 ? -9.278 5.992 5.877 1.00 97.69 105 GLU A CA 1
ATOM 780 C C . GLU A 1 105 ? -8.688 6.768 7.065 1.00 97.69 105 GLU A C 1
ATOM 782 O O . GLU A 1 105 ? -9.271 6.742 8.147 1.00 97.69 105 GLU A O 1
ATOM 787 N N . LEU A 1 106 ? -7.590 7.510 6.886 1.00 97.56 106 LEU A N 1
ATOM 788 C CA . LEU A 1 106 ? -7.019 8.347 7.946 1.00 97.56 106 LEU A CA 1
ATOM 789 C C . LEU A 1 106 ? -7.881 9.583 8.225 1.00 97.56 106 LEU A C 1
ATOM 791 O O . LEU A 1 106 ? -8.092 9.912 9.393 1.00 97.56 106 LEU A O 1
ATOM 795 N N . SER A 1 107 ? -8.432 10.233 7.192 1.00 97.38 107 SER A N 1
ATOM 796 C CA . SER A 1 107 ? -9.380 11.340 7.386 1.00 97.38 107 SER A CA 1
ATOM 797 C C . SER A 1 107 ? -10.559 10.910 8.257 1.00 97.38 107 SER A C 1
ATOM 799 O O . SER A 1 107 ? -10.819 11.525 9.289 1.00 97.38 107 SER A O 1
ATOM 801 N N . ARG A 1 108 ? -11.188 9.776 7.929 1.00 96.56 108 ARG A N 1
ATOM 802 C CA . ARG A 1 108 ? -12.379 9.305 8.646 1.00 96.56 108 ARG A CA 1
ATOM 803 C C . ARG A 1 108 ? -12.075 8.739 10.028 1.00 96.56 108 ARG A C 1
ATOM 805 O O . ARG A 1 108 ? -12.758 9.086 10.983 1.00 96.56 108 ARG A O 1
ATOM 812 N N . ASN A 1 109 ? -11.094 7.842 10.136 1.00 96.81 109 ASN A N 1
ATOM 813 C CA . ASN A 1 109 ? -10.906 7.028 11.343 1.00 96.81 109 ASN A CA 1
ATOM 814 C C . ASN A 1 109 ? -9.883 7.609 12.328 1.00 96.81 109 ASN A C 1
ATOM 816 O O . ASN A 1 109 ? -9.836 7.166 13.473 1.00 96.81 109 ASN A O 1
ATOM 820 N N . VAL A 1 110 ? -9.055 8.571 11.903 1.00 95.75 110 VAL A N 1
ATOM 821 C CA . VAL A 1 110 ? -8.059 9.221 12.774 1.00 95.75 110 VAL A CA 1
ATOM 822 C C . VAL A 1 110 ? -8.413 10.6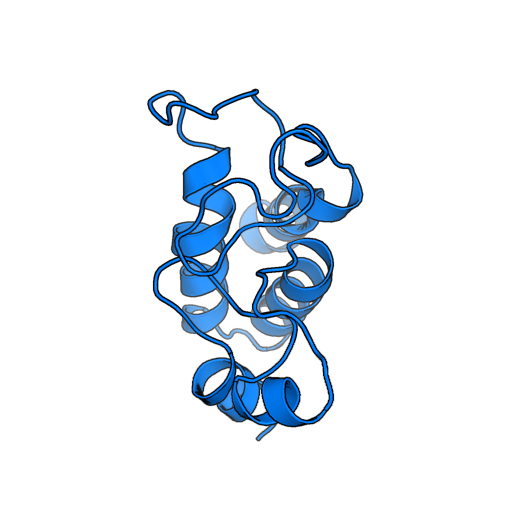83 13.013 1.00 95.75 110 VAL A C 1
ATOM 824 O O . VAL A 1 110 ? -8.456 11.110 14.163 1.00 95.75 110 VAL A O 1
ATOM 827 N N . LEU A 1 111 ? -8.680 11.446 11.949 1.00 96.62 111 LEU A N 1
ATOM 828 C CA . LEU A 1 111 ? -9.004 12.873 12.071 1.00 96.62 111 LEU A CA 1
ATOM 829 C C . LEU A 1 111 ? -10.487 13.127 12.379 1.00 96.62 111 LEU A C 1
ATOM 831 O O . LEU A 1 111 ? -10.813 14.149 12.979 1.00 96.62 111 LEU A O 1
ATOM 835 N N . GLY A 1 112 ? -11.374 12.205 11.999 1.00 94.56 112 GLY A N 1
ATOM 836 C CA . GLY A 1 112 ? -12.816 12.320 12.215 1.00 94.56 112 GLY A CA 1
ATOM 837 C C . GLY A 1 112 ? -13.529 13.276 11.251 1.00 94.56 112 GLY A C 1
ATOM 838 O O . GLY A 1 112 ? -14.576 13.808 11.620 1.00 94.56 112 GLY A O 1
ATOM 839 N N . ILE A 1 113 ? -12.975 13.509 10.051 1.00 88.62 113 ILE A N 1
ATOM 840 C CA . ILE A 1 113 ? -13.509 14.429 9.024 1.00 88.62 113 ILE A CA 1
ATOM 841 C C . ILE A 1 113 ? -13.708 13.764 7.659 1.00 88.62 113 ILE A C 1
ATOM 843 O O . ILE A 1 113 ? -12.992 12.784 7.343 1.00 88.62 113 ILE A O 1
#